Protein AF-A0A1V2G2T3-F1 (afdb_monomer_lite)

Sequence 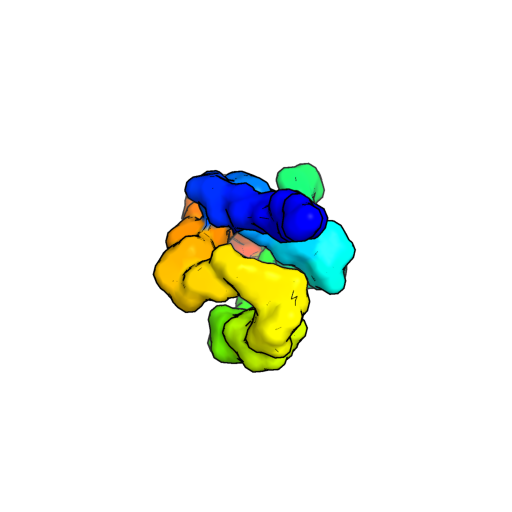(80 aa):
MENQPKLNSSKEVIAFLAERFPHCFSAEGEARPLKIGIFQDLVDRVAGEMNLSKTQLRSALRLYTSSWRYLYGVKPGATR

Foldseek 3Di:
DPPQDDPPALLSVLVVCCVVPVVQGDNDDAHADHDDPVLVVVCVVCVPVGPQDSVSSVVSVVVSCPDPRNVVNDDPPGDD

Organism: Escherichia coli (NCBI:txid562)

Secondary structure (DSSP, 8-state):
--------SHHHHHHHHHHH-TTT--SSSPPPPPPTTHHHHHHHHHTTTS---HHHHHHHHHHHHHSHHHHHH--TT---

InterPro domains:
  IPR016103 ProQ/FinO domain [PF04352] (8-80)
  IPR016103 ProQ/FinO domain [SM00945] (5-80)
  IPR023529 RNA chaperone ProQ [NF003434] (1-80)
  IPR023529 RNA chaperone ProQ [PTHR38106] (1-80)
  IPR036442 ProQ/FinO domain superfamily [G3DSA:1.10.1710.10] (1-80)
  IPR036442 ProQ/FinO domain superfamily [SSF48657] (5-80)

pLDDT: mean 86.18, std 12.56, range [36.88, 95.88]

Radius of gyration: 12.9 Å; chains: 1; bounding box: 27×18×44 Å

Structure (mmCIF, N/CA/C/O backbone):
data_AF-A0A1V2G2T3-F1
#
_entry.id   AF-A0A1V2G2T3-F1
#
loop_
_atom_site.group_PDB
_atom_site.id
_atom_site.type_symbol
_atom_site.label_atom_id
_atom_site.label_alt_id
_atom_site.label_comp_id
_atom_site.label_asym_id
_atom_site.label_entity_id
_atom_site.label_seq_id
_atom_site.pdbx_PDB_ins_code
_atom_site.Cartn_x
_atom_site.Cartn_y
_atom_site.Cartn_z
_atom_site.occupancy
_atom_site.B_iso_or_equiv
_atom_site.auth_seq_id
_atom_site.auth_comp_id
_atom_site.auth_asym_id
_atom_site.auth_atom_id
_atom_site.pdbx_PDB_model_num
ATOM 1 N N . MET A 1 1 ? -11.131 -6.057 30.311 1.00 36.88 1 MET A N 1
ATOM 2 C CA . MET A 1 1 ? -11.353 -5.559 28.939 1.00 36.88 1 MET A CA 1
ATOM 3 C C . MET A 1 1 ? -9.983 -5.316 28.347 1.00 36.88 1 MET A C 1
ATOM 5 O O . MET A 1 1 ? -9.317 -4.378 28.763 1.00 36.88 1 MET A O 1
ATOM 9 N N . GLU A 1 2 ? -9.505 -6.228 27.506 1.00 39.38 2 GLU A N 1
ATOM 10 C CA . GLU A 1 2 ? -8.206 -6.075 26.848 1.00 39.38 2 GLU A CA 1
ATOM 11 C C . GLU A 1 2 ? -8.266 -4.848 25.934 1.00 39.38 2 GLU A C 1
ATOM 13 O O . GLU A 1 2 ? -9.118 -4.756 25.049 1.00 39.38 2 GLU A O 1
ATOM 18 N N . ASN A 1 3 ? -7.408 -3.864 26.209 1.00 45.50 3 ASN A N 1
ATOM 19 C CA . ASN A 1 3 ? -7.218 -2.697 25.358 1.00 45.50 3 ASN A CA 1
ATOM 20 C C . ASN A 1 3 ? -6.654 -3.191 24.025 1.00 45.50 3 ASN A C 1
ATOM 22 O O . ASN A 1 3 ? -5.443 -3.335 23.877 1.00 45.50 3 ASN A O 1
ATOM 26 N N . GLN A 1 4 ? -7.528 -3.474 23.059 1.00 54.31 4 GLN A N 1
ATOM 27 C CA . GLN A 1 4 ? -7.094 -3.663 21.682 1.00 54.31 4 GLN A CA 1
ATOM 28 C C . GLN A 1 4 ? -6.311 -2.408 21.273 1.00 54.31 4 GLN A C 1
ATOM 30 O O . GLN A 1 4 ? -6.858 -1.303 21.391 1.00 54.31 4 GLN A O 1
ATOM 35 N N . PRO A 1 5 ? -5.049 -2.534 20.829 1.00 56.16 5 PRO A N 1
ATOM 36 C CA . PRO A 1 5 ? -4.246 -1.383 20.459 1.00 56.16 5 PRO A CA 1
ATOM 37 C C . PRO A 1 5 ? -4.937 -0.672 19.295 1.00 56.16 5 PRO A C 1
ATOM 39 O O . PRO A 1 5 ? -5.010 -1.180 18.176 1.00 56.16 5 PRO A O 1
ATOM 42 N N . LYS A 1 6 ? -5.512 0.504 19.565 1.00 61.31 6 LYS A N 1
ATOM 43 C CA . LYS A 1 6 ? -5.999 1.385 18.507 1.00 61.31 6 LYS A CA 1
ATOM 44 C C . LYS A 1 6 ? -4.776 1.884 17.755 1.00 61.31 6 LYS A C 1
ATOM 46 O O . LYS A 1 6 ? -3.943 2.571 18.337 1.00 61.31 6 LYS A O 1
ATOM 51 N N . LEU A 1 7 ? -4.685 1.542 16.474 1.00 72.19 7 LEU A N 1
ATOM 52 C CA . LEU A 1 7 ? -3.719 2.155 15.568 1.00 72.19 7 LEU A CA 1
ATOM 53 C C . LEU A 1 7 ? -4.132 3.618 15.423 1.00 72.19 7 LEU A C 1
ATOM 55 O O . LEU A 1 7 ? -5.147 3.924 14.796 1.00 72.19 7 LEU A O 1
ATOM 59 N N . ASN A 1 8 ? -3.396 4.516 16.061 1.00 74.44 8 ASN A N 1
ATOM 60 C CA . ASN A 1 8 ? -3.748 5.928 16.140 1.00 74.44 8 ASN A CA 1
ATOM 61 C C . ASN A 1 8 ? -3.082 6.725 15.016 1.00 74.44 8 ASN A C 1
ATOM 63 O O . ASN A 1 8 ? -3.625 7.739 14.576 1.00 74.44 8 ASN A O 1
ATOM 67 N N . SER A 1 9 ? -1.941 6.255 14.503 1.00 87.31 9 SER A N 1
ATOM 68 C CA . SER A 1 9 ? -1.184 6.941 13.454 1.00 87.31 9 SER A CA 1
ATOM 69 C C . SER A 1 9 ? -1.085 6.138 12.155 1.00 87.31 9 SER A C 1
ATOM 71 O O . SER A 1 9 ? -1.039 4.911 12.144 1.00 87.31 9 SER A O 1
ATOM 73 N N . SER A 1 10 ? -0.978 6.832 11.016 1.00 90.81 10 SER A N 1
ATOM 74 C CA . SER A 1 10 ? -0.726 6.177 9.722 1.00 90.81 10 SER A CA 1
ATOM 75 C C . SER A 1 10 ? 0.581 5.377 9.706 1.00 90.81 10 SER A C 1
ATOM 77 O O . SER A 1 10 ? 0.681 4.412 8.957 1.00 90.81 10 SER A O 1
ATOM 79 N N . LYS A 1 11 ? 1.567 5.747 10.536 1.00 90.38 11 LYS A N 1
ATOM 80 C CA . L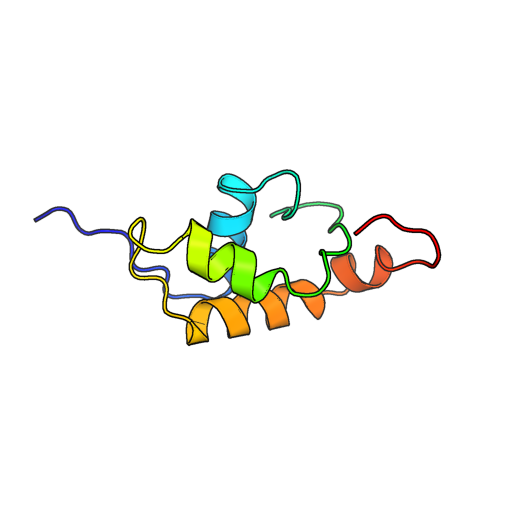YS A 1 11 ? 2.820 4.995 10.694 1.00 90.38 11 LYS A CA 1
ATOM 81 C C . LYS A 1 11 ? 2.596 3.664 11.406 1.00 90.38 11 LYS A C 1
ATOM 83 O O . LYS A 1 11 ? 3.087 2.654 10.923 1.00 90.38 11 LYS A O 1
ATOM 88 N N . GLU A 1 12 ? 1.821 3.654 12.490 1.00 90.88 12 GLU A N 1
ATOM 89 C CA . GLU A 1 12 ? 1.432 2.414 13.176 1.00 90.88 12 GLU A CA 1
ATOM 90 C C . GLU A 1 12 ? 0.650 1.487 12.248 1.00 90.88 12 GLU A C 1
ATOM 92 O O . GLU A 1 12 ? 0.918 0.293 12.210 1.00 90.88 12 GLU A O 1
ATOM 97 N N . VAL A 1 13 ? -0.265 2.030 11.437 1.00 91.81 13 VAL A N 1
ATOM 98 C CA . VAL A 1 13 ? -0.989 1.226 10.440 1.00 91.81 13 VAL A CA 1
ATOM 99 C C . VAL A 1 13 ? -0.031 0.612 9.417 1.00 91.81 13 VAL A C 1
ATOM 101 O O . VAL A 1 13 ? -0.190 -0.551 9.067 1.00 91.81 13 VAL A O 1
ATOM 104 N N . ILE A 1 14 ? 0.975 1.352 8.942 1.00 92.38 14 ILE A N 1
ATOM 105 C CA . ILE A 1 14 ? 1.990 0.803 8.027 1.00 92.38 14 ILE A CA 1
ATOM 106 C C . ILE A 1 14 ? 2.819 -0.288 8.715 1.00 92.38 14 ILE A C 1
ATOM 108 O O . ILE A 1 14 ? 3.062 -1.317 8.094 1.00 92.38 14 ILE A O 1
ATOM 112 N N . ALA A 1 15 ? 3.232 -0.086 9.970 1.00 92.00 15 ALA A N 1
ATOM 113 C CA . ALA A 1 15 ? 3.975 -1.088 10.733 1.00 92.00 15 ALA A CA 1
ATOM 114 C C . ALA A 1 15 ? 3.154 -2.376 10.896 1.00 92.00 15 ALA A C 1
ATOM 116 O O . ALA A 1 15 ? 3.628 -3.453 10.549 1.00 92.00 15 ALA A O 1
ATOM 117 N N . PHE A 1 16 ? 1.881 -2.246 11.274 1.00 91.12 16 PHE A N 1
ATOM 118 C CA . PHE A 1 16 ? 0.942 -3.363 11.340 1.00 91.12 16 PHE A CA 1
ATOM 119 C C . PHE A 1 16 ? 0.798 -4.092 9.993 1.00 91.12 16 PHE A C 1
ATOM 121 O O . PHE A 1 16 ? 0.846 -5.320 9.930 1.00 91.12 16 PHE A O 1
ATOM 128 N N . LEU A 1 17 ? 0.659 -3.350 8.888 1.00 92.19 17 LEU A N 1
ATOM 129 C CA . LEU A 1 17 ? 0.588 -3.945 7.551 1.00 92.19 17 LEU A CA 1
ATOM 130 C C . LEU A 1 17 ? 1.896 -4.647 7.156 1.00 92.19 17 LEU A C 1
ATOM 132 O O . LEU A 1 17 ? 1.836 -5.681 6.497 1.00 92.19 17 LEU A O 1
ATOM 136 N N . ALA A 1 18 ? 3.058 -4.123 7.553 1.00 93.00 18 ALA A N 1
ATOM 137 C CA . ALA A 1 18 ? 4.362 -4.744 7.315 1.00 93.00 18 ALA A CA 1
ATOM 138 C C . ALA A 1 18 ? 4.551 -6.038 8.114 1.00 93.00 18 ALA A C 1
ATOM 140 O O . ALA A 1 18 ? 5.083 -7.006 7.582 1.00 93.00 18 ALA A O 1
ATOM 141 N N . GLU A 1 19 ? 4.060 -6.092 9.351 1.00 91.19 19 GLU A N 1
ATOM 142 C CA . GLU A 1 19 ? 4.068 -7.313 10.161 1.00 91.19 19 GLU A CA 1
ATOM 143 C C . GLU A 1 19 ? 3.115 -8.375 9.598 1.00 91.19 19 GLU A C 1
ATOM 145 O O . GLU A 1 19 ? 3.466 -9.553 9.512 1.00 91.19 19 GLU A O 1
ATOM 150 N N . ARG A 1 20 ? 1.908 -7.972 9.176 1.00 90.06 20 ARG A N 1
ATOM 151 C CA . ARG A 1 20 ? 0.879 -8.904 8.689 1.00 90.06 20 ARG A CA 1
ATOM 152 C C . ARG A 1 20 ? 1.111 -9.362 7.250 1.00 90.06 20 ARG A C 1
ATOM 154 O O . ARG A 1 20 ? 0.773 -10.493 6.899 1.00 90.06 20 ARG A O 1
ATOM 161 N N . PHE A 1 21 ? 1.674 -8.493 6.417 1.00 91.62 21 PHE A N 1
ATOM 162 C CA . PHE A 1 21 ? 1.891 -8.714 4.988 1.00 91.62 21 PHE A CA 1
ATOM 163 C C . PHE A 1 21 ? 3.334 -8.349 4.586 1.00 91.62 21 PHE A C 1
ATOM 165 O O . PHE A 1 21 ? 3.529 -7.467 3.743 1.00 91.62 21 PHE A O 1
ATOM 172 N N . PRO A 1 22 ? 4.355 -9.049 5.119 1.00 91.06 22 PRO A N 1
ATOM 173 C CA . PRO A 1 22 ? 5.771 -8.699 4.930 1.00 91.06 22 PRO A CA 1
ATOM 174 C C . PRO A 1 22 ? 6.254 -8.822 3.478 1.00 91.06 22 PRO A C 1
ATOM 176 O O . PRO A 1 22 ? 7.283 -8.271 3.097 1.00 91.06 22 PRO A O 1
ATOM 179 N N . HIS A 1 23 ? 5.516 -9.546 2.634 1.00 88.50 23 HIS A N 1
ATOM 180 C CA . HIS A 1 23 ? 5.808 -9.637 1.203 1.00 88.50 23 HIS A CA 1
ATOM 181 C C . HIS A 1 23 ? 5.312 -8.423 0.408 1.00 88.50 23 HIS A C 1
ATOM 183 O O . HIS A 1 23 ? 5.817 -8.164 -0.684 1.00 88.50 23 HIS A O 1
ATOM 189 N N . CYS A 1 24 ? 4.335 -7.688 0.943 1.00 90.44 24 CYS A N 1
ATOM 190 C CA . CYS A 1 24 ? 3.729 -6.526 0.297 1.00 90.44 24 CYS A CA 1
ATOM 191 C C . CYS A 1 24 ? 4.244 -5.215 0.897 1.00 90.44 24 CYS A C 1
ATOM 193 O O . CYS A 1 24 ? 4.523 -4.269 0.166 1.00 90.44 24 CYS A O 1
ATOM 195 N N . PHE A 1 25 ? 4.371 -5.161 2.222 1.00 92.75 25 PHE A N 1
ATOM 196 C CA . PHE A 1 25 ? 4.759 -3.972 2.966 1.00 92.75 25 PHE A CA 1
AT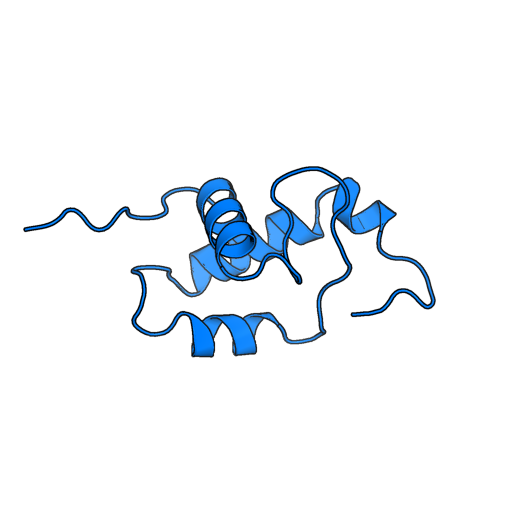OM 197 C C . PHE A 1 25 ? 6.091 -4.197 3.667 1.00 92.75 25 PHE A C 1
ATOM 199 O O . PHE A 1 25 ? 6.371 -5.280 4.167 1.00 92.75 25 PHE A O 1
ATOM 206 N N . SER A 1 26 ? 6.881 -3.132 3.744 1.00 89.44 26 SER A N 1
ATOM 207 C CA . SER A 1 26 ? 8.119 -3.106 4.518 1.00 89.44 26 SER A CA 1
ATOM 208 C C . SER A 1 26 ? 8.115 -1.903 5.449 1.00 89.44 26 SER A C 1
ATOM 210 O O . SER A 1 26 ? 7.834 -0.787 5.003 1.00 89.44 26 SER A O 1
ATOM 212 N N . ALA A 1 27 ? 8.418 -2.124 6.729 1.00 84.00 27 ALA A N 1
ATOM 213 C CA . ALA A 1 27 ? 8.560 -1.051 7.714 1.00 84.00 27 ALA A CA 1
ATOM 214 C C . ALA A 1 27 ? 9.879 -0.281 7.517 1.00 84.00 27 ALA A C 1
ATOM 216 O O . ALA A 1 27 ? 9.930 0.943 7.671 1.00 84.00 27 ALA A O 1
ATOM 217 N N . GLU A 1 28 ? 10.929 -0.991 7.102 1.00 83.62 28 GLU A N 1
ATOM 218 C CA . GLU A 1 28 ? 12.273 -0.464 6.874 1.00 83.62 28 GLU A CA 1
ATOM 219 C C . GLU A 1 28 ? 12.852 -0.983 5.551 1.00 83.62 28 GLU A C 1
ATOM 221 O O . GLU A 1 28 ? 12.396 -1.984 5.004 1.00 83.62 28 GLU A O 1
ATOM 226 N N . GLY A 1 29 ? 13.850 -0.294 4.999 1.00 82.56 29 GLY A N 1
ATOM 227 C CA . GLY A 1 29 ? 14.473 -0.695 3.733 1.00 82.56 29 GLY A CA 1
ATOM 228 C C . GLY A 1 29 ? 13.630 -0.396 2.487 1.00 82.56 29 GLY A C 1
ATOM 229 O O . GLY A 1 29 ? 12.934 0.621 2.419 1.00 82.56 29 GLY A O 1
ATOM 230 N N . GLU A 1 30 ? 13.759 -1.245 1.466 1.00 83.31 30 GLU A N 1
ATOM 231 C CA . GLU A 1 30 ? 13.140 -1.031 0.156 1.00 83.31 30 GLU A CA 1
ATOM 232 C C . GLU A 1 30 ? 11.640 -1.340 0.168 1.00 83.31 30 GLU A C 1
ATOM 234 O O . GLU A 1 30 ? 11.200 -2.436 0.518 1.00 83.31 30 GLU A O 1
ATOM 239 N N . ALA A 1 31 ? 10.843 -0.361 -0.259 1.00 89.19 31 ALA A N 1
ATOM 240 C CA . ALA A 1 31 ? 9.409 -0.527 -0.432 1.00 89.19 31 ALA A CA 1
ATOM 241 C C . ALA A 1 31 ? 9.116 -1.091 -1.829 1.00 89.19 31 ALA A C 1
ATOM 243 O O . ALA A 1 31 ? 9.606 -0.576 -2.836 1.00 89.19 31 ALA A O 1
ATOM 244 N N . ARG A 1 32 ? 8.305 -2.150 -1.884 1.00 87.44 32 ARG A N 1
ATOM 245 C CA . ARG A 1 32 ? 7.942 -2.825 -3.135 1.00 87.44 32 ARG A CA 1
ATOM 246 C C . ARG A 1 32 ? 6.691 -2.190 -3.744 1.00 87.44 32 ARG A C 1
ATOM 248 O O . ARG A 1 32 ? 5.799 -1.801 -2.987 1.00 87.44 32 ARG A O 1
ATOM 255 N N . PRO A 1 33 ? 6.590 -2.089 -5.082 1.00 93.00 33 PRO A N 1
ATOM 256 C CA . PRO A 1 33 ? 5.366 -1.654 -5.743 1.00 93.00 33 PRO A CA 1
ATOM 257 C C . PRO A 1 33 ? 4.175 -2.521 -5.332 1.00 93.00 33 PRO A C 1
ATOM 259 O O . PRO A 1 33 ? 4.267 -3.744 -5.324 1.00 93.00 33 PRO A O 1
ATOM 262 N N . LEU A 1 34 ? 3.055 -1.885 -4.994 1.00 94.31 34 LEU A N 1
ATOM 263 C CA . LEU A 1 34 ? 1.854 -2.599 -4.571 1.00 94.31 34 LEU A CA 1
ATOM 264 C C . LEU A 1 34 ? 0.972 -2.973 -5.768 1.00 94.31 34 LEU A C 1
ATOM 266 O O . LEU A 1 34 ? 0.850 -2.206 -6.736 1.00 94.31 34 LEU A O 1
ATOM 270 N N . LYS A 1 35 ? 0.271 -4.103 -5.632 1.00 93.94 35 LYS A N 1
ATOM 271 C CA . LYS A 1 35 ? -0.828 -4.527 -6.502 1.00 93.94 35 LYS A CA 1
ATOM 272 C C . LYS A 1 35 ? -1.853 -3.406 -6.692 1.00 93.94 35 LYS A C 1
ATOM 274 O O . LYS A 1 35 ? -2.272 -2.729 -5.749 1.00 93.94 35 LYS A O 1
ATOM 279 N N . ILE A 1 36 ? -2.320 -3.236 -7.925 1.00 92.50 36 ILE A N 1
ATOM 280 C CA . ILE A 1 36 ? -3.429 -2.324 -8.221 1.00 92.50 36 ILE A CA 1
ATOM 281 C C . ILE A 1 36 ? -4.705 -2.864 -7.562 1.00 92.50 36 ILE A C 1
ATOM 283 O O . ILE A 1 36 ? -5.049 -4.031 -7.719 1.00 92.50 36 ILE A O 1
ATOM 287 N N . GLY A 1 37 ? -5.403 -2.009 -6.813 1.00 92.81 37 GLY A N 1
ATOM 288 C CA . GLY A 1 37 ? -6.612 -2.403 -6.083 1.00 92.81 37 GLY A CA 1
ATOM 289 C C . GLY A 1 37 ? -6.362 -3.047 -4.714 1.00 92.81 37 GLY A C 1
ATOM 290 O O . GLY A 1 37 ? -7.332 -3.422 -4.062 1.00 92.81 37 GLY A O 1
ATOM 291 N N . ILE A 1 38 ? -5.112 -3.092 -4.224 1.00 94.38 38 ILE A N 1
ATOM 292 C CA . ILE A 1 38 ? -4.748 -3.693 -2.922 1.00 94.38 38 ILE A CA 1
ATOM 293 C C . ILE A 1 38 ? -5.574 -3.173 -1.735 1.00 94.38 38 ILE A C 1
ATOM 295 O O . ILE A 1 38 ? -5.729 -3.864 -0.737 1.00 94.38 38 ILE A O 1
ATOM 299 N N . PHE A 1 39 ? -6.128 -1.961 -1.825 1.00 94.69 39 PHE A N 1
ATOM 300 C CA . PHE A 1 39 ? -6.983 -1.408 -0.778 1.00 94.69 39 PHE A CA 1
ATOM 301 C C . PHE A 1 39 ?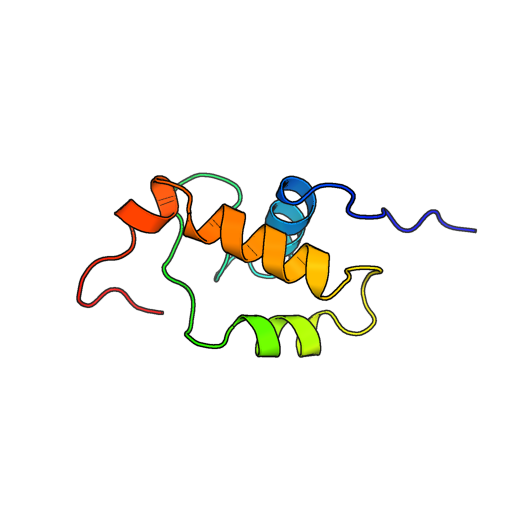 -8.182 -2.311 -0.466 1.00 94.69 39 PHE A C 1
ATOM 303 O O . PHE A 1 39 ? -8.474 -2.524 0.706 1.00 94.69 39 PHE A O 1
ATOM 310 N N . GLN A 1 40 ? -8.860 -2.832 -1.492 1.00 93.38 40 GLN A N 1
ATOM 311 C CA . GLN A 1 40 ? -10.030 -3.684 -1.288 1.00 93.38 40 GLN A CA 1
ATOM 312 C C . GLN A 1 40 ? -9.614 -5.026 -0.678 1.00 93.38 40 GLN A C 1
ATOM 314 O O . GLN A 1 40 ? -10.163 -5.414 0.348 1.00 93.38 40 GLN A O 1
ATOM 319 N N . ASP A 1 41 ? -8.558 -5.642 -1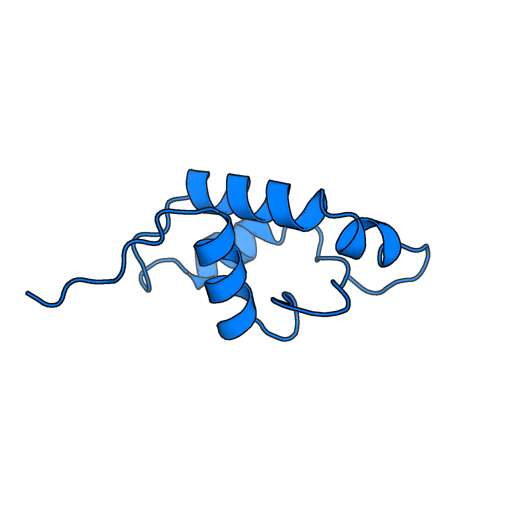.220 1.00 93.12 41 ASP A N 1
ATOM 320 C CA . ASP A 1 41 ? -7.981 -6.881 -0.685 1.00 93.12 41 ASP A CA 1
ATOM 321 C C . ASP A 1 41 ? -7.613 -6.742 0.802 1.00 93.12 41 ASP A C 1
ATOM 323 O O . ASP A 1 41 ? -7.853 -7.647 1.599 1.00 93.12 41 ASP A O 1
ATOM 327 N N . LEU A 1 42 ? -7.049 -5.593 1.193 1.00 92.81 42 LEU A N 1
ATOM 328 C CA . LEU A 1 42 ? -6.721 -5.308 2.587 1.00 92.81 42 LEU A CA 1
ATOM 329 C C . LEU A 1 42 ? -7.973 -5.145 3.436 1.00 92.81 42 LEU A C 1
ATOM 331 O O . LEU A 1 42 ? -8.035 -5.757 4.494 1.00 92.81 42 LEU A O 1
ATOM 335 N N . VAL A 1 43 ? -8.963 -4.364 2.988 1.00 91.44 43 VAL A N 1
ATOM 336 C CA . VAL A 1 43 ? -10.238 -4.191 3.707 1.00 91.44 43 VAL A CA 1
ATOM 337 C C . VAL A 1 43 ? -10.880 -5.541 4.005 1.00 91.44 43 VAL A C 1
ATOM 339 O O . VAL A 1 43 ? -11.299 -5.756 5.138 1.00 91.44 43 VAL A O 1
ATOM 342 N N . ASP A 1 44 ? -10.916 -6.440 3.025 1.00 91.25 44 ASP A N 1
ATOM 343 C CA . ASP A 1 44 ? -11.542 -7.753 3.178 1.00 91.25 44 ASP A CA 1
ATOM 344 C C . ASP A 1 44 ? -10.730 -8.666 4.106 1.00 91.25 44 ASP A C 1
ATOM 346 O O . ASP A 1 44 ? -11.299 -9.454 4.858 1.00 91.25 44 ASP A O 1
ATOM 350 N N . ARG A 1 45 ? -9.398 -8.531 4.112 1.00 88.75 45 ARG A N 1
ATOM 351 C CA . ARG A 1 45 ? -8.504 -9.384 4.906 1.00 88.75 45 ARG A CA 1
ATOM 352 C C . ARG A 1 45 ? -8.305 -8.929 6.348 1.00 88.75 45 ARG A C 1
ATOM 354 O O . ARG A 1 45 ? -8.028 -9.764 7.198 1.00 88.75 45 ARG A O 1
ATOM 361 N N . VAL A 1 46 ? -8.437 -7.632 6.627 1.00 84.19 46 VAL A N 1
ATOM 362 C CA . VAL A 1 46 ? -8.403 -7.083 7.997 1.00 84.19 46 VAL A CA 1
ATOM 363 C C . VAL A 1 46 ? -9.796 -6.904 8.607 1.00 84.19 46 VAL A C 1
ATOM 365 O O . VAL A 1 46 ? -9.905 -6.485 9.762 1.00 84.19 46 VAL A O 1
ATOM 368 N N . ALA A 1 47 ? -10.865 -7.228 7.869 1.00 78.94 47 ALA A N 1
ATOM 369 C CA . ALA A 1 47 ? -12.227 -7.217 8.387 1.00 78.94 47 ALA A CA 1
ATOM 370 C C . ALA A 1 47 ? -12.358 -8.194 9.571 1.00 78.94 47 ALA A C 1
ATOM 372 O O . ALA A 1 47 ? -12.391 -9.407 9.394 1.00 78.94 47 ALA A O 1
ATOM 373 N N . GLY A 1 48 ? -12.438 -7.649 10.787 1.00 71.19 48 GLY A N 1
ATOM 374 C CA . GLY A 1 48 ? -12.667 -8.409 12.021 1.00 71.19 48 GLY A CA 1
ATOM 375 C C . GLY A 1 48 ? -11.447 -8.594 12.928 1.00 71.19 48 GLY A C 1
ATOM 376 O O . GLY A 1 48 ? -11.635 -8.928 14.093 1.00 71.19 48 GLY A O 1
ATOM 377 N N . GLU A 1 49 ? -10.223 -8.329 12.457 1.00 66.88 49 GLU A N 1
ATOM 378 C CA . GLU A 1 49 ? -9.008 -8.516 13.275 1.00 66.88 49 GLU A CA 1
ATOM 379 C C . GLU A 1 49 ? -8.644 -7.267 14.105 1.00 66.88 49 GLU A C 1
ATOM 381 O O . GLU A 1 49 ? -8.062 -7.394 15.180 1.00 66.88 49 GLU A O 1
ATOM 386 N N . MET A 1 50 ? -9.009 -6.054 13.660 1.00 66.56 50 MET A N 1
ATOM 387 C CA . MET A 1 50 ? -8.698 -4.799 14.365 1.00 66.56 50 MET A CA 1
ATOM 388 C C . MET A 1 50 ? -9.713 -3.680 14.100 1.00 66.56 50 MET A C 1
ATOM 390 O O . MET A 1 50 ? -10.350 -3.628 13.050 1.00 66.56 50 MET A O 1
ATOM 394 N N . ASN A 1 51 ? -9.767 -2.698 15.010 1.00 73.38 51 ASN A N 1
ATOM 395 C CA . ASN A 1 51 ? -10.453 -1.407 14.831 1.00 73.38 51 ASN A CA 1
ATOM 396 C C . ASN A 1 51 ? -9.733 -0.492 13.812 1.00 73.38 51 ASN A C 1
ATOM 398 O O . ASN A 1 51 ? -9.493 0.686 14.081 1.00 73.38 51 ASN A O 1
ATOM 402 N N . LEU A 1 52 ? -9.352 -1.024 12.647 1.00 82.44 52 LEU A N 1
ATOM 403 C CA . LEU A 1 52 ? -8.772 -0.245 11.561 1.00 82.44 52 LEU A CA 1
ATOM 404 C C . LEU A 1 52 ? -9.891 0.293 10.669 1.00 82.44 52 LEU A C 1
ATOM 406 O O . LEU A 1 52 ? -10.533 -0.445 9.923 1.00 82.44 52 LEU A O 1
ATOM 410 N N . SER A 1 53 ? -10.122 1.604 10.713 1.00 88.31 53 SER A N 1
ATOM 411 C CA . SER A 1 53 ? -11.105 2.214 9.818 1.00 88.31 53 SER A CA 1
ATOM 412 C C . SER A 1 53 ? -10.600 2.254 8.372 1.00 88.31 53 SER A C 1
ATOM 414 O O . SER A 1 53 ? -9.411 2.447 8.098 1.00 88.31 53 SER A O 1
ATOM 416 N N . LYS A 1 54 ? -11.532 2.182 7.413 1.00 91.06 54 LYS A N 1
ATOM 417 C CA . LYS A 1 54 ? -11.237 2.359 5.979 1.00 91.06 54 LYS A CA 1
ATOM 418 C C . LYS A 1 54 ? -10.501 3.677 5.701 1.00 91.06 54 LYS A C 1
ATOM 420 O O . LYS A 1 54 ? -9.663 3.737 4.806 1.00 91.06 54 LYS A O 1
ATOM 425 N N . THR A 1 55 ? -10.800 4.731 6.459 1.00 91.94 55 THR A N 1
ATOM 426 C CA . THR A 1 55 ? -10.142 6.039 6.337 1.00 91.94 55 THR A CA 1
ATOM 427 C C . THR A 1 55 ? -8.683 5.979 6.781 1.00 91.94 55 THR A C 1
ATOM 429 O O . THR A 1 55 ? -7.813 6.444 6.049 1.00 91.94 55 THR A O 1
ATOM 432 N N . GLN A 1 56 ? -8.392 5.355 7.925 1.00 90.88 56 GLN A N 1
ATOM 433 C CA . GLN A 1 56 ? -7.014 5.175 8.396 1.00 90.88 56 GLN A CA 1
ATOM 434 C C . GLN A 1 56 ? -6.192 4.331 7.424 1.00 90.88 56 GLN A C 1
ATOM 436 O O . GLN A 1 56 ? -5.063 4.704 7.109 1.00 90.88 56 GLN A O 1
ATOM 441 N N . LEU A 1 57 ? -6.777 3.254 6.890 1.00 92.88 57 LEU A N 1
ATOM 442 C CA . LEU A 1 57 ? -6.129 2.423 5.880 1.00 92.88 57 LEU A CA 1
ATOM 443 C C . LEU A 1 57 ? -5.801 3.228 4.612 1.00 92.88 57 LEU A C 1
ATOM 445 O O . LEU A 1 57 ? -4.679 3.158 4.116 1.00 92.88 57 LEU A O 1
ATOM 449 N N . ARG A 1 58 ? -6.730 4.059 4.115 1.00 94.81 58 ARG A N 1
ATOM 450 C CA . ARG A 1 58 ? -6.458 4.951 2.970 1.00 94.81 58 ARG A CA 1
ATOM 451 C C . ARG A 1 58 ? -5.326 5.932 3.259 1.00 94.81 58 ARG A C 1
ATOM 453 O O . ARG A 1 58 ? -4.427 6.072 2.432 1.00 94.81 58 ARG A O 1
ATOM 460 N N . SER A 1 59 ? -5.349 6.593 4.415 1.00 94.56 59 SER A N 1
ATOM 461 C CA . SER A 1 59 ? -4.300 7.541 4.809 1.00 94.56 59 SER A CA 1
ATOM 462 C C . SER A 1 59 ? -2.933 6.864 4.925 1.00 94.56 59 SER A C 1
ATOM 464 O O . SER A 1 59 ? -1.938 7.415 4.457 1.00 94.56 59 SER A O 1
ATOM 466 N N . ALA A 1 60 ? -2.886 5.649 5.473 1.00 94.00 60 ALA A N 1
ATOM 467 C CA . ALA A 1 60 ? -1.674 4.846 5.579 1.00 94.00 60 ALA A CA 1
ATOM 468 C C . ALA A 1 60 ? -1.120 4.442 4.208 1.00 94.00 60 ALA A C 1
ATOM 470 O O . ALA A 1 60 ? 0.059 4.663 3.941 1.00 94.00 60 ALA A O 1
ATOM 471 N N . LEU A 1 61 ? -1.965 3.943 3.299 1.00 95.31 61 LEU A N 1
ATOM 472 C CA . LEU A 1 61 ? -1.544 3.621 1.932 1.00 95.31 61 LEU A CA 1
ATOM 473 C C . LEU A 1 61 ? -1.059 4.858 1.176 1.00 95.31 61 LEU A C 1
ATOM 475 O O . LEU A 1 61 ? -0.048 4.790 0.478 1.00 95.31 61 LEU A O 1
ATOM 479 N N . ARG A 1 62 ? -1.737 6.002 1.331 1.00 95.88 62 ARG A N 1
ATOM 480 C CA . ARG A 1 62 ? -1.296 7.270 0.737 1.00 95.88 62 ARG A CA 1
ATOM 481 C C . ARG A 1 62 ? 0.081 7.665 1.263 1.00 95.88 62 ARG A C 1
ATOM 483 O O . ARG A 1 62 ? 0.953 7.999 0.470 1.00 95.88 62 ARG A O 1
ATOM 490 N N . LEU A 1 63 ? 0.293 7.592 2.578 1.00 94.62 63 LEU A N 1
ATOM 491 C CA . LEU A 1 63 ? 1.589 7.887 3.186 1.00 94.62 63 LEU A CA 1
ATOM 492 C C . LEU A 1 63 ? 2.678 6.940 2.659 1.00 94.62 63 LEU A C 1
ATOM 494 O O . LEU A 1 63 ? 3.724 7.414 2.221 1.00 94.62 63 LEU A O 1
ATOM 498 N N . TYR A 1 64 ? 2.407 5.633 2.629 1.00 94.81 64 TYR A N 1
ATOM 499 C CA . TYR A 1 64 ? 3.341 4.614 2.147 1.00 94.81 64 TYR A CA 1
ATOM 500 C C . TYR A 1 64 ? 3.753 4.851 0.689 1.00 94.81 64 TYR A C 1
ATOM 502 O O . TYR A 1 64 ? 4.938 4.947 0.380 1.00 94.81 64 TYR A O 1
ATOM 510 N N . THR A 1 65 ? 2.768 5.034 -0.194 1.00 94.94 65 THR A N 1
ATOM 511 C CA . THR A 1 65 ? 2.978 5.210 -1.641 1.00 94.94 65 THR A CA 1
ATOM 512 C C . THR A 1 65 ? 3.563 6.573 -2.018 1.00 94.94 65 THR A C 1
ATOM 514 O O . THR A 1 65 ? 4.165 6.709 -3.079 1.00 94.94 65 THR A O 1
ATOM 517 N N . SER A 1 66 ? 3.431 7.581 -1.149 1.00 94.31 66 SER A N 1
ATOM 518 C CA . SER A 1 66 ? 4.059 8.900 -1.325 1.00 94.31 66 SER A CA 1
ATOM 519 C C . SER A 1 66 ? 5.506 8.977 -0.823 1.00 94.31 66 SER A C 1
ATOM 521 O O . SER A 1 66 ? 6.182 9.978 -1.052 1.00 94.31 66 SER A O 1
ATOM 523 N N . SER A 1 67 ? 5.998 7.945 -0.130 1.00 93.19 67 SER A N 1
ATOM 524 C CA . SER A 1 67 ? 7.373 7.918 0.366 1.00 93.19 67 SER A CA 1
ATOM 525 C C . SER A 1 67 ? 8.370 7.823 -0.786 1.00 93.19 67 SER A C 1
ATOM 527 O O . SER A 1 67 ? 8.200 7.013 -1.696 1.00 93.19 67 SER A O 1
ATOM 529 N N . TRP A 1 68 ? 9.475 8.568 -0.695 1.00 93.31 68 TRP A N 1
ATOM 530 C CA . TRP A 1 68 ? 10.572 8.478 -1.663 1.00 93.31 68 TRP A CA 1
ATOM 531 C C . TRP A 1 68 ? 11.075 7.040 -1.859 1.00 93.31 68 TRP A C 1
ATOM 533 O O . TRP A 1 68 ? 11.330 6.638 -2.989 1.00 93.31 68 TRP A O 1
ATOM 543 N N . ARG A 1 69 ? 11.125 6.231 -0.790 1.00 92.56 69 ARG A N 1
ATOM 544 C CA . ARG A 1 69 ? 11.527 4.813 -0.862 1.00 92.56 69 ARG A CA 1
ATOM 545 C C . ARG A 1 69 ? 10.618 3.997 -1.781 1.00 92.56 69 ARG A C 1
ATOM 547 O O . ARG A 1 69 ? 11.109 3.195 -2.566 1.00 92.56 69 ARG A O 1
ATOM 554 N N . TYR A 1 70 ? 9.308 4.230 -1.703 1.00 94.31 70 TYR A N 1
ATOM 555 C CA . TYR A 1 70 ? 8.337 3.579 -2.579 1.00 94.31 70 TYR A CA 1
ATOM 556 C C . TYR A 1 70 ? 8.486 4.072 -4.015 1.00 94.31 70 TYR A C 1
ATOM 558 O O . TYR A 1 70 ? 8.617 3.267 -4.930 1.00 94.31 70 TYR A O 1
ATOM 566 N N . LEU A 1 71 ? 8.539 5.392 -4.211 1.00 93.06 71 LEU A N 1
ATOM 567 C CA . LEU A 1 71 ? 8.678 5.992 -5.539 1.00 93.06 71 LEU A CA 1
ATOM 568 C C . LEU A 1 71 ? 9.958 5.533 -6.252 1.00 93.06 71 LEU A C 1
ATOM 570 O O . LEU A 1 71 ? 9.922 5.279 -7.451 1.00 93.06 71 LEU A O 1
ATOM 574 N N . TYR A 1 72 ? 11.058 5.357 -5.518 1.00 92.38 72 TYR A N 1
ATOM 575 C CA . TYR A 1 72 ? 12.310 4.823 -6.052 1.00 92.38 72 TYR A CA 1
ATOM 576 C C . TYR A 1 72 ? 12.182 3.367 -6.535 1.00 92.38 72 TYR A C 1
ATOM 578 O O . TYR A 1 72 ? 12.783 2.994 -7.545 1.00 92.38 72 TYR A O 1
ATOM 586 N N . GLY A 1 73 ? 11.387 2.546 -5.842 1.00 88.44 73 GLY A N 1
ATOM 587 C CA . GLY A 1 73 ? 11.112 1.154 -6.215 1.00 88.44 73 GLY A CA 1
ATOM 588 C C . GLY A 1 73 ? 10.141 1.001 -7.392 1.00 88.44 73 GLY A C 1
ATOM 589 O O . GLY A 1 73 ? 10.111 -0.047 -8.039 1.00 88.44 73 GLY A O 1
ATOM 590 N N . VAL A 1 74 ? 9.361 2.037 -7.717 1.00 91.25 74 VAL A N 1
ATOM 591 C CA . VAL A 1 74 ? 8.413 2.015 -8.839 1.00 91.25 74 VAL A CA 1
ATOM 592 C C . VAL A 1 74 ? 9.156 2.252 -10.153 1.00 91.25 74 VAL A C 1
ATOM 594 O O . VAL A 1 74 ? 9.344 3.381 -10.600 1.00 91.25 74 VAL A O 1
ATOM 597 N N . LYS A 1 75 ? 9.553 1.153 -10.799 1.00 90.94 75 LYS A N 1
ATOM 598 C CA . LYS A 1 75 ? 10.218 1.144 -12.109 1.00 90.94 75 LYS A CA 1
ATOM 599 C C . LYS A 1 75 ? 9.400 0.350 -13.136 1.00 90.94 75 LYS A C 1
ATOM 60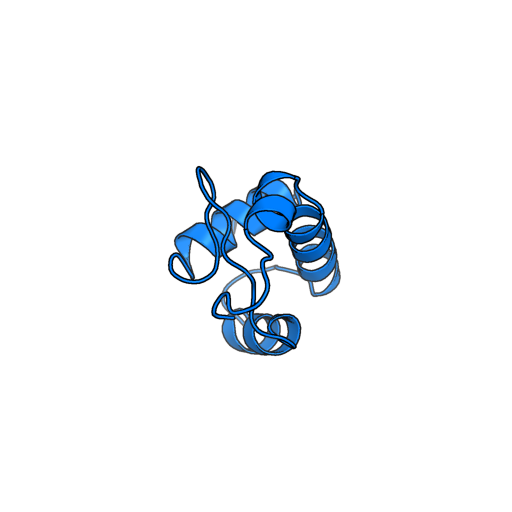1 O O . LYS A 1 75 ? 8.657 -0.558 -12.748 1.00 90.94 75 LYS A O 1
ATOM 606 N N . PRO A 1 76 ? 9.510 0.656 -14.442 1.00 90.44 76 PRO A N 1
ATOM 607 C CA . PRO A 1 76 ? 8.925 -0.183 -15.485 1.00 90.44 76 PRO A CA 1
ATOM 608 C C . PRO A 1 76 ? 9.407 -1.634 -15.353 1.00 90.44 76 PRO A C 1
ATOM 610 O O . PRO A 1 76 ? 10.594 -1.875 -15.153 1.00 90.44 76 PRO A O 1
ATOM 613 N N . GLY A 1 77 ? 8.482 -2.594 -15.427 1.00 88.75 77 GLY A N 1
ATOM 614 C CA . GLY A 1 77 ? 8.783 -4.023 -15.271 1.00 88.75 77 GLY A CA 1
ATOM 615 C C . GLY A 1 77 ? 8.904 -4.520 -13.825 1.00 88.75 77 GLY A C 1
ATOM 616 O O . GLY A 1 77 ? 9.044 -5.722 -13.623 1.00 88.75 77 GLY A O 1
ATOM 617 N N . ALA A 1 78 ? 8.811 -3.646 -12.816 1.00 87.88 78 ALA A N 1
ATOM 618 C CA . ALA A 1 78 ? 8.758 -4.085 -11.425 1.00 87.88 78 ALA A CA 1
ATOM 619 C C . ALA A 1 78 ? 7.426 -4.796 -11.121 1.00 87.88 78 ALA A C 1
ATOM 621 O O . ALA A 1 78 ? 6.349 -4.280 -11.440 1.00 87.88 78 ALA A O 1
ATOM 622 N N . THR A 1 79 ? 7.507 -5.967 -10.488 1.00 85.94 79 THR A N 1
ATOM 623 C CA . THR A 1 79 ? 6.341 -6.775 -10.104 1.00 85.94 79 THR A CA 1
ATOM 624 C C . THR A 1 79 ? 5.498 -6.061 -9.046 1.00 85.94 79 THR A C 1
ATOM 626 O O . THR A 1 79 ? 6.046 -5.430 -8.140 1.00 85.94 79 THR A O 1
ATOM 629 N N . ARG A 1 80 ? 4.171 -6.166 -9.178 1.00 86.50 80 ARG A N 1
ATOM 630 C CA . ARG A 1 80 ? 3.151 -5.567 -8.306 1.00 86.50 80 ARG A CA 1
ATOM 631 C C . ARG A 1 80 ? 2.207 -6.631 -7.773 1.00 86.50 80 ARG A C 1
ATOM 633 O O . ARG A 1 80 ? 1.848 -7.517 -8.579 1.00 86.50 80 ARG A O 1
#